Protein AF-A0A8T5PTK6-F1 (afdb_monomer)

Mean predicted aligned error: 6.15 Å

pLDDT: mean 90.26, std 5.85, range [68.0, 95.88]

Structure (mmCIF, N/CA/C/O backbone):
data_AF-A0A8T5PTK6-F1
#
_entry.id   AF-A0A8T5PTK6-F1
#
loop_
_atom_site.group_PDB
_atom_site.id
_atom_site.type_symbol
_atom_site.label_atom_id
_atom_site.label_alt_id
_atom_site.label_comp_id
_atom_site.label_asym_id
_atom_site.label_entity_id
_atom_site.label_seq_id
_atom_site.pdbx_P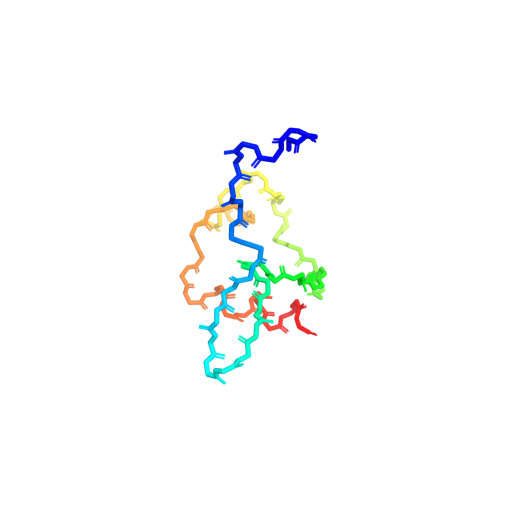DB_ins_code
_atom_site.Cartn_x
_atom_site.Cartn_y
_atom_site.Cartn_z
_atom_site.occupancy
_atom_site.B_iso_or_equiv
_atom_site.auth_seq_id
_atom_site.auth_comp_id
_atom_site.auth_asym_id
_atom_site.auth_atom_id
_atom_site.pdbx_PDB_model_num
ATOM 1 N N . ASP A 1 1 ? -8.483 15.069 21.034 1.00 68.00 1 ASP A N 1
ATOM 2 C CA . ASP A 1 1 ? -8.874 16.199 21.890 1.00 68.00 1 ASP A CA 1
ATOM 3 C C . ASP A 1 1 ? -8.795 15.738 23.339 1.00 68.00 1 ASP A C 1
ATOM 5 O O . ASP A 1 1 ? -9.436 14.745 23.664 1.00 68.00 1 ASP A O 1
ATOM 9 N N . SER A 1 2 ? -7.993 16.404 24.171 1.00 71.75 2 SER A N 1
ATOM 10 C CA . SER A 1 2 ? -7.919 16.157 25.621 1.00 71.75 2 SER A CA 1
ATOM 11 C C . SER A 1 2 ? -9.263 16.375 26.329 1.00 71.75 2 SER A C 1
ATOM 13 O O . SER A 1 2 ? -9.494 15.813 27.391 1.00 71.75 2 SER A O 1
ATOM 15 N N . LYS A 1 3 ? -10.172 17.132 25.705 1.00 83.44 3 LYS A N 1
ATOM 16 C CA . LYS A 1 3 ? -11.551 17.398 26.131 1.00 83.44 3 LYS A CA 1
ATOM 17 C C . LYS A 1 3 ? -12.574 16.427 25.525 1.00 83.44 3 LYS A C 1
ATOM 19 O O . LYS A 1 3 ? -13.765 16.580 25.769 1.00 83.44 3 LYS A O 1
ATOM 24 N N . GLY A 1 4 ? -12.143 15.455 24.711 1.00 80.50 4 GLY A N 1
ATOM 25 C CA . GLY A 1 4 ? -13.010 14.398 24.178 1.00 80.50 4 GLY A CA 1
ATOM 26 C C . GLY A 1 4 ? -14.155 14.855 23.260 1.00 80.50 4 GLY A C 1
ATOM 27 O O . GLY A 1 4 ? -15.053 14.059 23.004 1.00 80.50 4 GLY A O 1
ATOM 28 N N . LYS A 1 5 ? -14.141 16.088 22.728 1.00 81.56 5 LYS A N 1
ATOM 29 C CA . LYS A 1 5 ? -15.256 16.647 21.938 1.00 81.56 5 LYS A CA 1
ATOM 30 C C . LYS A 1 5 ? -15.492 15.924 20.611 1.00 81.56 5 LYS A C 1
ATOM 32 O O . LYS A 1 5 ? -16.597 15.959 20.081 1.00 81.56 5 LYS A O 1
ATOM 37 N N . ILE A 1 6 ? -14.466 15.269 20.064 1.00 82.81 6 ILE A N 1
ATOM 38 C CA . ILE A 1 6 ? -14.546 14.538 18.794 1.00 82.81 6 ILE A CA 1
ATOM 39 C C . ILE A 1 6 ? -14.444 13.035 19.062 1.00 82.81 6 ILE A C 1
ATOM 41 O O . ILE A 1 6 ? -13.419 12.537 19.534 1.00 82.81 6 ILE A O 1
ATOM 45 N N . LYS A 1 7 ? -15.500 12.296 18.705 1.00 75.88 7 LYS A N 1
ATOM 46 C CA . LYS A 1 7 ? -15.562 10.834 18.823 1.00 7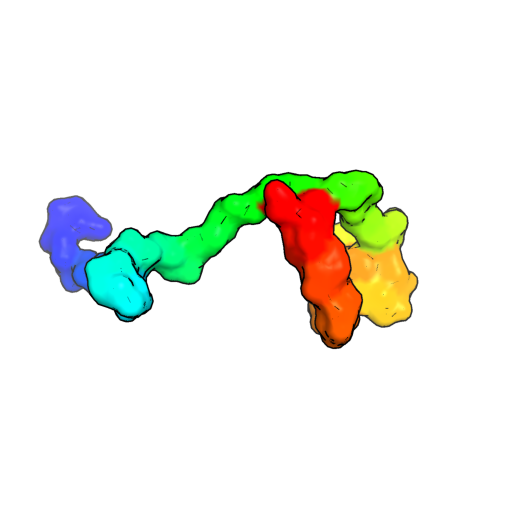5.88 7 LYS A CA 1
ATOM 47 C C . LYS A 1 7 ? -15.060 10.172 17.537 1.00 75.88 7 LYS A C 1
ATOM 49 O O . LYS A 1 7 ? -15.832 9.847 16.639 1.00 75.88 7 LYS A O 1
ATOM 54 N N . TYR A 1 8 ? -13.751 9.958 17.442 1.00 77.88 8 TYR A N 1
ATOM 55 C CA . TYR A 1 8 ? -13.159 9.236 16.313 1.00 77.88 8 TYR A CA 1
ATOM 56 C C . TYR A 1 8 ? -13.550 7.750 16.350 1.00 77.88 8 TYR A C 1
ATOM 58 O O . TYR A 1 8 ? -13.352 7.068 17.360 1.00 77.88 8 TYR A O 1
ATOM 66 N N . LYS A 1 9 ? -14.066 7.210 15.237 1.00 79.19 9 LYS A N 1
ATOM 67 C CA . LYS A 1 9 ? -14.292 5.763 15.084 1.00 79.19 9 LYS A CA 1
ATOM 68 C C . LYS A 1 9 ? -12.941 5.050 14.978 1.00 79.19 9 LYS A C 1
ATOM 7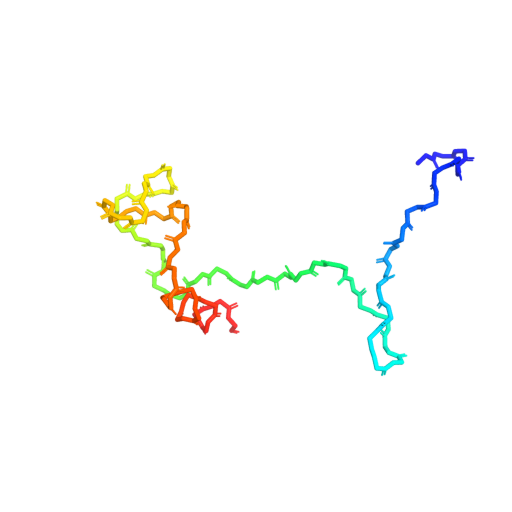0 O O . LYS A 1 9 ? -12.366 4.932 13.903 1.00 79.19 9 LYS A O 1
ATOM 75 N N . LYS A 1 10 ? -12.416 4.592 16.117 1.00 84.31 10 LYS A N 1
ATOM 76 C CA . LYS A 1 10 ? -11.106 3.922 16.201 1.00 84.31 10 LYS A CA 1
ATOM 77 C C . LYS A 1 10 ? -11.086 2.554 15.510 1.00 84.31 10 LYS A C 1
ATOM 79 O O . LYS A 1 10 ? -10.029 2.120 15.055 1.00 84.31 10 LYS A O 1
ATOM 84 N N . TYR A 1 11 ? -12.239 1.892 15.439 1.00 89.81 11 TYR A N 1
ATOM 85 C CA . TYR A 1 11 ? -12.385 0.566 14.854 1.00 89.81 11 TYR A CA 1
ATOM 86 C C . TYR A 1 11 ? -13.633 0.484 13.976 1.00 89.81 11 TYR A C 1
ATOM 88 O O . TYR A 1 11 ? -14.648 1.114 14.279 1.00 89.81 11 TYR A O 1
ATOM 96 N N . ILE A 1 12 ? -13.548 -0.327 12.926 1.00 90.75 12 ILE A N 1
ATOM 97 C CA . ILE A 1 12 ? -14.675 -0.795 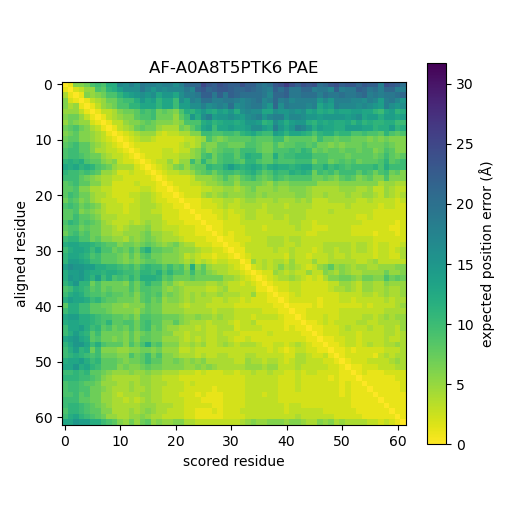12.122 1.00 90.75 12 ILE A CA 1
ATOM 98 C C . ILE A 1 12 ? -15.035 -2.215 12.567 1.00 90.75 12 ILE A C 1
ATOM 100 O O . ILE A 1 12 ? -14.146 -3.015 12.863 1.00 90.75 12 ILE A O 1
ATOM 104 N N . THR A 1 13 ? -16.326 -2.525 12.648 1.00 91.69 13 THR A N 1
ATOM 105 C CA . THR A 1 13 ? -16.789 -3.882 12.965 1.00 91.69 13 THR A CA 1
ATOM 106 C C . THR A 1 13 ? -17.032 -4.621 11.659 1.00 91.69 13 THR A C 1
ATOM 108 O O . THR A 1 13 ? -17.907 -4.229 10.893 1.00 91.69 13 THR A O 1
ATOM 111 N N . VAL A 1 14 ? -16.264 -5.678 11.405 1.00 89.88 14 VAL A N 1
ATOM 112 C CA . VAL A 1 14 ? -16.430 -6.559 10.240 1.00 89.88 14 VAL A CA 1
ATOM 113 C C . VAL A 1 14 ? -16.510 -7.988 10.757 1.00 89.88 14 VAL A C 1
ATOM 115 O O . VAL A 1 14 ? -15.612 -8.428 11.474 1.00 89.88 14 VAL A O 1
ATOM 118 N N . ASN A 1 15 ? -17.592 -8.703 10.441 1.00 90.06 15 ASN A N 1
ATOM 119 C CA . ASN A 1 15 ? -17.833 -10.086 10.881 1.00 90.06 15 ASN A CA 1
ATOM 120 C C . ASN A 1 15 ? -17.633 -10.285 12.401 1.00 90.06 15 ASN A C 1
ATOM 122 O O . ASN A 1 15 ? -16.957 -11.212 12.839 1.00 90.06 15 ASN A O 1
ATOM 126 N N . GLY A 1 16 ? -18.141 -9.347 13.210 1.00 90.75 16 GLY A N 1
ATOM 127 C CA . GLY A 1 16 ? -18.016 -9.369 14.676 1.00 90.75 16 GLY A CA 1
ATOM 128 C C . GLY A 1 16 ? -16.639 -8.974 15.232 1.00 90.75 16 GLY A C 1
ATOM 129 O O . GLY A 1 16 ? -16.486 -8.853 16.446 1.00 90.75 16 GLY A O 1
ATOM 130 N N . LYS A 1 17 ? -15.638 -8.712 14.381 1.00 90.62 17 LYS A N 1
ATOM 131 C CA . LYS A 1 17 ? -14.278 -8.327 14.793 1.00 90.62 17 LYS A CA 1
ATOM 132 C C . LYS A 1 17 ? -14.060 -6.821 14.659 1.00 90.62 17 LYS A C 1
ATOM 134 O O . LYS A 1 17 ? -14.430 -6.214 13.655 1.00 90.62 17 LYS A O 1
ATOM 139 N N . LYS A 1 18 ? -13.414 -6.218 15.663 1.00 91.88 18 LYS A N 1
ATOM 140 C CA . LYS A 1 18 ? -13.001 -4.805 15.652 1.00 91.88 18 LYS A CA 1
ATOM 141 C C . LYS A 1 18 ? -11.662 -4.666 14.923 1.00 91.88 18 LYS A C 1
ATOM 143 O O . LYS A 1 18 ? -10.626 -5.049 15.459 1.00 91.88 18 LYS A O 1
ATOM 148 N N . LEU A 1 19 ? -11.674 -4.098 13.722 1.00 91.56 19 LEU A N 1
ATOM 149 C CA . LEU A 1 19 ? -10.483 -3.861 12.900 1.00 91.56 19 LEU A CA 1
ATOM 150 C C . LEU A 1 19 ? -10.121 -2.378 12.885 1.00 91.56 19 LEU A C 1
ATOM 152 O O . LEU A 1 19 ? -10.995 -1.516 12.949 1.00 91.56 19 LEU A O 1
ATOM 156 N N . LYS A 1 20 ? -8.827 -2.057 12.797 1.00 91.06 20 LYS A N 1
ATOM 157 C CA . LYS A 1 20 ? -8.406 -0.675 12.523 1.00 91.06 20 LYS A CA 1
ATOM 158 C C . LYS A 1 20 ? -8.800 -0.319 11.080 1.00 91.06 20 LYS A C 1
ATOM 160 O O . LYS A 1 20 ? -8.739 -1.194 10.222 1.00 91.06 20 LYS A O 1
ATOM 165 N N . PRO A 1 21 ? -9.154 0.942 10.785 1.00 91.31 21 PRO A N 1
ATOM 166 C CA . PRO A 1 21 ? -9.595 1.352 9.447 1.00 91.31 21 PRO A CA 1
ATOM 167 C C . PRO A 1 21 ? -8.463 1.401 8.405 1.00 91.31 21 PRO A C 1
ATOM 169 O O . PRO A 1 21 ? -8.691 1.798 7.269 1.00 91.31 21 PRO A O 1
ATOM 172 N N . TYR A 1 22 ? -7.239 1.041 8.786 1.00 90.94 22 TYR A N 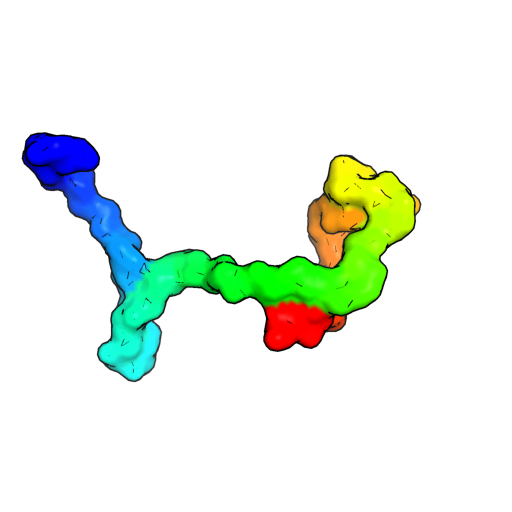1
ATOM 173 C CA . TYR A 1 22 ? -6.069 1.035 7.921 1.00 90.94 22 TYR A CA 1
ATOM 174 C C . TYR A 1 22 ? -5.264 -0.245 8.141 1.00 90.94 22 TYR A C 1
ATOM 176 O O . TYR A 1 22 ? -5.193 -0.777 9.256 1.00 90.94 22 TYR A O 1
ATOM 184 N N . PHE A 1 23 ? -4.605 -0.696 7.079 1.00 92.00 23 PHE A N 1
ATOM 185 C CA . PHE A 1 23 ? -3.665 -1.808 7.120 1.00 92.00 23 PHE A CA 1
ATOM 186 C C . PHE A 1 23 ? -2.236 -1.273 7.179 1.00 92.00 23 PHE A C 1
ATOM 188 O O . PHE A 1 23 ? -1.907 -0.277 6.537 1.00 92.00 23 PHE A O 1
ATOM 195 N N . ARG A 1 24 ? -1.384 -1.927 7.972 1.00 94.38 24 ARG A N 1
ATOM 196 C CA . ARG A 1 24 ? 0.064 -1.703 7.933 1.00 94.38 24 ARG A CA 1
ATOM 197 C C . ARG A 1 24 ? 0.643 -2.773 7.024 1.00 94.38 24 ARG A C 1
ATOM 199 O O . ARG A 1 24 ? 0.626 -3.941 7.393 1.00 94.38 24 ARG A O 1
ATOM 206 N N . LEU A 1 25 ? 1.076 -2.368 5.842 1.00 95.31 25 LEU A N 1
ATOM 207 C CA . LEU A 1 25 ? 1.697 -3.262 4.878 1.00 95.31 25 LEU A CA 1
ATOM 208 C C . LEU A 1 25 ? 3.219 -3.217 5.029 1.00 95.31 25 LEU A C 1
ATOM 210 O O . LEU A 1 25 ? 3.768 -2.188 5.432 1.00 95.31 25 LEU A O 1
ATOM 214 N N . SER A 1 26 ? 3.890 -4.323 4.711 1.00 95.75 26 SER A N 1
ATOM 215 C CA . SER A 1 26 ? 5.351 -4.346 4.616 1.00 95.75 26 SER A CA 1
ATOM 216 C C . SER A 1 26 ? 5.803 -3.638 3.326 1.00 95.75 26 SER A C 1
ATOM 218 O O . SER A 1 26 ? 5.007 -3.494 2.392 1.00 95.75 26 SER A O 1
ATOM 220 N N . PRO A 1 27 ? 7.045 -3.126 3.244 1.00 94.25 27 PRO A N 1
ATOM 221 C CA . PRO A 1 27 ? 7.555 -2.592 1.986 1.00 94.25 27 PRO A CA 1
ATOM 222 C C . PRO A 1 27 ? 7.529 -3.679 0.898 1.00 94.25 27 PRO A C 1
ATOM 224 O O . PRO A 1 27 ? 7.742 -4.854 1.196 1.00 94.25 27 PRO A O 1
ATOM 227 N N . PRO A 1 28 ? 7.284 -3.316 -0.372 1.00 95.19 28 PRO A N 1
ATOM 228 C CA . PRO A 1 28 ? 7.166 -4.305 -1.430 1.00 95.19 28 PRO A CA 1
ATOM 229 C C . PRO A 1 28 ? 8.507 -5.005 -1.645 1.00 95.19 28 PRO A C 1
ATOM 231 O O . PRO A 1 28 ? 9.532 -4.354 -1.870 1.00 95.19 28 PRO A O 1
ATOM 234 N N . ARG A 1 29 ? 8.501 -6.339 -1.653 1.00 94.69 29 ARG A N 1
ATOM 235 C CA . ARG A 1 29 ? 9.672 -7.131 -2.048 1.00 94.69 29 ARG A CA 1
ATOM 236 C C . ARG A 1 29 ? 10.124 -6.726 -3.460 1.00 94.69 29 ARG A C 1
ATOM 238 O O . ARG A 1 29 ? 9.307 -6.618 -4.378 1.00 94.69 29 ARG A O 1
ATOM 245 N N . GLY A 1 30 ? 11.420 -6.449 -3.618 1.00 91.56 30 GLY A N 1
ATOM 246 C CA . GLY A 1 30 ? 12.014 -5.944 -4.866 1.00 91.56 30 GLY A CA 1
ATOM 247 C C . GLY A 1 30 ? 11.824 -4.441 -5.126 1.00 91.56 30 GLY A C 1
ATOM 248 O O . GLY A 1 30 ? 12.264 -3.950 -6.160 1.00 91.56 30 GLY A O 1
ATOM 249 N N . GLY A 1 31 ? 11.198 -3.703 -4.203 1.00 91.19 31 GLY A N 1
ATOM 250 C CA . GLY A 1 31 ? 11.034 -2.254 -4.293 1.00 91.19 31 GLY A CA 1
ATOM 251 C C . GLY A 1 31 ? 9.910 -1.790 -5.225 1.00 91.19 31 GLY A C 1
ATOM 252 O O . GLY A 1 31 ? 9.068 -2.566 -5.692 1.00 91.19 31 GLY A O 1
ATOM 253 N N . PHE A 1 32 ? 9.873 -0.479 -5.453 1.00 91.19 32 PHE A N 1
ATOM 254 C CA . PHE A 1 32 ? 8.943 0.171 -6.377 1.00 91.19 32 PHE A CA 1
ATOM 255 C C . PHE A 1 32 ? 9.519 0.253 -7.797 1.00 91.19 32 PHE A C 1
ATOM 257 O O . PHE A 1 32 ? 10.634 -0.181 -8.079 1.00 91.19 32 PHE A O 1
ATOM 264 N N . GLU A 1 33 ? 8.735 0.811 -8.708 1.00 91.00 33 GLU A N 1
ATOM 265 C CA . GLU A 1 33 ? 9.109 1.023 -10.097 1.00 91.00 33 GLU A CA 1
ATOM 266 C C . GLU A 1 33 ? 10.319 1.966 -10.232 1.00 91.00 33 GLU A C 1
ATOM 268 O O . GLU A 1 33 ? 10.471 2.944 -9.493 1.00 91.00 33 GLU A O 1
ATOM 273 N N . ARG A 1 34 ? 11.179 1.694 -11.223 1.00 88.56 34 ARG A N 1
ATOM 274 C CA . ARG A 1 34 ? 12.506 2.322 -11.349 1.00 88.56 34 ARG A CA 1
ATOM 275 C C . ARG A 1 34 ? 12.487 3.837 -11.562 1.00 88.56 34 ARG A C 1
ATOM 277 O O . ARG A 1 34 ? 13.435 4.497 -11.159 1.00 88.56 34 ARG A O 1
ATOM 284 N N . LYS A 1 35 ? 11.437 4.414 -12.163 1.00 88.94 35 LYS A N 1
ATOM 285 C CA . LYS A 1 35 ? 11.371 5.873 -12.390 1.00 88.94 35 LYS A CA 1
ATOM 286 C 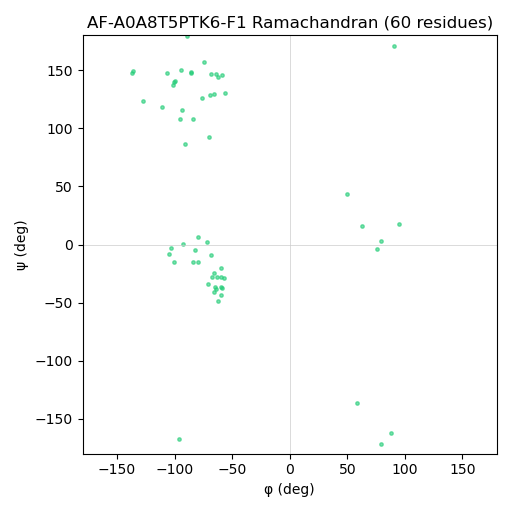C . LYS A 1 35 ? 10.953 6.669 -11.150 1.00 88.94 35 LYS A C 1
ATOM 288 O O . LYS A 1 35 ? 10.773 7.878 -11.248 1.00 88.94 35 LYS A O 1
ATOM 293 N N . GLY A 1 36 ? 10.813 6.033 -9.989 1.00 86.94 36 GLY A N 1
ATOM 294 C CA . GLY A 1 36 ? 10.648 6.717 -8.709 1.00 86.94 36 GLY A CA 1
ATOM 295 C C . GLY A 1 36 ? 9.201 6.995 -8.300 1.00 86.94 36 GLY A C 1
ATOM 296 O O . GLY A 1 36 ? 8.245 6.806 -9.055 1.00 86.94 36 GLY A O 1
ATOM 297 N N . VAL A 1 37 ? 9.056 7.451 -7.051 1.00 89.12 37 VAL A N 1
ATOM 298 C CA . VAL A 1 37 ? 7.770 7.493 -6.332 1.00 89.12 37 VAL A CA 1
ATOM 299 C C . VAL A 1 37 ? 6.812 8.553 -6.869 1.00 89.12 37 VAL A C 1
ATOM 301 O O . VAL A 1 37 ? 5.608 8.334 -6.872 1.00 89.12 37 VAL A O 1
ATOM 304 N N . LYS A 1 38 ? 7.331 9.690 -7.342 1.00 91.88 38 LYS A N 1
ATOM 305 C CA . LYS A 1 38 ? 6.512 10.831 -7.787 1.00 91.88 38 LYS A CA 1
ATOM 306 C C . LYS A 1 38 ? 6.012 10.704 -9.231 1.00 91.88 38 LYS A C 1
ATOM 308 O O . LYS A 1 38 ? 5.106 11.429 -9.623 1.00 91.88 38 LYS A O 1
ATOM 313 N N . ASN A 1 39 ? 6.591 9.796 -10.017 1.00 93.50 39 ASN A N 1
ATOM 314 C CA . ASN A 1 39 ? 6.255 9.634 -11.429 1.00 93.50 39 ASN A CA 1
ATOM 315 C C . ASN A 1 39 ? 5.053 8.709 -11.621 1.00 93.50 39 ASN A C 1
ATOM 317 O O . ASN A 1 39 ? 4.866 7.755 -10.866 1.00 93.50 39 ASN A O 1
ATOM 321 N N . SER A 1 40 ? 4.256 8.978 -12.658 1.00 93.38 40 SER A N 1
ATOM 322 C CA . SER A 1 40 ? 3.050 8.197 -12.937 1.00 93.38 40 SER A CA 1
ATOM 323 C C . SER A 1 40 ? 3.372 6.742 -13.292 1.00 93.38 40 SER A C 1
ATOM 325 O O . SER A 1 40 ? 4.371 6.455 -13.959 1.00 93.38 40 SER A O 1
ATOM 327 N N . PHE A 1 41 ? 2.484 5.825 -12.911 1.00 93.44 41 PHE A N 1
ATOM 328 C CA . PHE A 1 41 ? 2.602 4.408 -13.245 1.00 93.44 41 PHE A CA 1
ATOM 329 C C . PHE A 1 41 ? 2.633 4.160 -14.755 1.00 93.44 41 PHE A C 1
ATOM 331 O O . PHE A 1 41 ? 3.426 3.350 -15.230 1.00 93.44 41 PHE A O 1
ATOM 338 N N . LYS A 1 42 ? 1.847 4.925 -15.529 1.00 91.12 42 LYS A N 1
ATOM 339 C CA . LYS A 1 42 ? 1.840 4.858 -17.001 1.00 91.12 42 LYS A CA 1
ATOM 340 C C . LYS A 1 42 ? 3.211 5.172 -17.601 1.00 91.12 42 LYS A C 1
ATOM 342 O O . LYS A 1 42 ? 3.611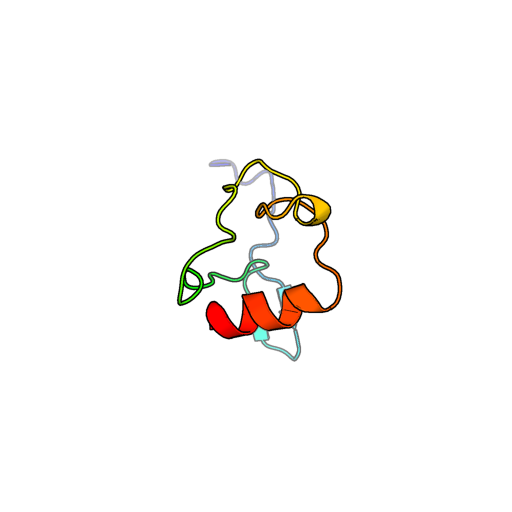 4.548 -18.574 1.00 91.12 42 LYS A O 1
ATOM 347 N N . SER A 1 43 ? 3.945 6.108 -17.003 1.00 91.69 43 SER A N 1
ATOM 348 C CA . SER A 1 43 ? 5.294 6.470 -17.440 1.00 91.69 43 SER A CA 1
ATOM 349 C C . SER A 1 43 ? 6.374 5.524 -16.907 1.00 91.69 43 SER A C 1
ATOM 351 O O . SER A 1 43 ? 7.527 5.699 -17.292 1.00 91.69 43 SER A O 1
ATOM 353 N N . GLY A 1 44 ? 6.038 4.550 -16.048 1.00 90.25 44 GLY A N 1
ATOM 354 C CA . GLY A 1 44 ? 6.968 3.617 -15.397 1.00 90.25 44 GLY A CA 1
ATOM 355 C C . GLY A 1 44 ? 7.440 4.034 -13.995 1.00 90.25 44 GLY A C 1
ATOM 356 O O . GLY A 1 44 ? 8.476 3.549 -13.540 1.00 90.25 44 GLY A O 1
ATOM 357 N N . GLY A 1 45 ? 6.742 4.969 -13.341 1.00 93.38 45 GLY A N 1
ATOM 358 C CA . GLY A 1 45 ? 6.933 5.342 -11.932 1.00 93.38 45 GLY A CA 1
ATOM 359 C C . GLY A 1 45 ? 5.953 4.634 -10.989 1.00 93.38 45 GLY A C 1
ATOM 360 O O . GLY A 1 45 ? 5.282 3.684 -11.386 1.00 93.38 45 GLY A O 1
ATOM 361 N N . ALA A 1 46 ? 5.864 5.079 -9.733 1.00 93.88 46 ALA A N 1
ATOM 362 C C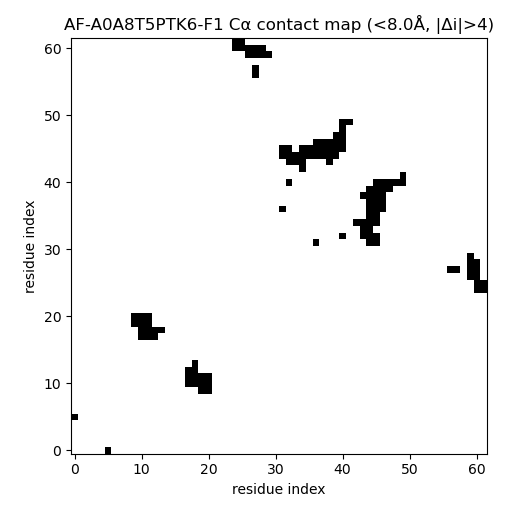A . ALA A 1 46 ? 5.057 4.402 -8.712 1.00 93.88 46 ALA A CA 1
ATOM 363 C C . ALA A 1 46 ? 3.684 5.044 -8.422 1.00 93.88 46 ALA A C 1
ATOM 365 O O . ALA A 1 46 ? 2.847 4.404 -7.777 1.00 93.88 46 ALA A O 1
ATOM 366 N N . ALA A 1 47 ? 3.442 6.282 -8.859 1.00 93.38 47 ALA A N 1
ATOM 367 C CA . ALA A 1 47 ? 2.261 7.056 -8.480 1.00 93.38 47 ALA A CA 1
ATOM 368 C C . ALA A 1 47 ? 1.033 6.774 -9.360 1.00 93.38 47 ALA A C 1
ATOM 370 O O . ALA A 1 47 ? 1.132 6.557 -10.569 1.00 93.38 47 ALA A O 1
ATOM 371 N N . GLY A 1 48 ? -0.152 6.884 -8.759 1.00 93.19 48 GLY A N 1
ATOM 372 C CA . GLY A 1 48 ? -1.433 6.853 -9.463 1.00 93.19 48 GLY A CA 1
ATOM 373 C C . GLY A 1 48 ? -2.020 5.455 -9.665 1.00 93.19 48 GLY A C 1
ATOM 374 O O . GLY A 1 48 ? -1.680 4.494 -8.973 1.00 93.19 48 GLY A O 1
ATOM 375 N N . TYR A 1 49 ? -2.966 5.363 -10.600 1.00 94.69 49 TYR A N 1
ATOM 376 C CA . TYR A 1 49 ? -3.753 4.156 -10.840 1.00 94.69 49 TYR A CA 1
ATOM 377 C C . TYR A 1 49 ? -2.955 3.081 -11.592 1.00 94.69 49 TYR A C 1
ATOM 379 O O . TYR A 1 49 ? -2.419 3.334 -12.672 1.00 94.69 49 TYR A O 1
ATOM 387 N N . ARG A 1 50 ? -2.912 1.866 -11.024 1.00 93.12 50 ARG A N 1
ATOM 388 C CA . ARG A 1 50 ? -2.170 0.707 -11.563 1.00 93.12 50 ARG A CA 1
ATOM 389 C C . ARG A 1 50 ? -3.053 -0.360 -12.220 1.00 93.12 50 ARG A C 1
ATOM 391 O O . ARG A 1 50 ? -2.527 -1.302 -12.809 1.00 93.12 50 ARG A O 1
ATOM 398 N N . GLY A 1 51 ? -4.377 -0.246 -12.100 1.00 93.12 51 GLY A N 1
ATOM 399 C CA . GLY A 1 51 ? -5.314 -1.271 -12.568 1.00 93.12 51 GLY A CA 1
ATOM 400 C C . GLY A 1 51 ? -5.075 -2.633 -11.911 1.00 93.12 51 GLY A C 1
ATOM 401 O O . GLY A 1 51 ? -4.818 -2.719 -10.709 1.00 93.12 51 GLY A O 1
ATOM 402 N N . SER A 1 52 ? -5.114 -3.695 -12.715 1.00 93.00 52 SER A N 1
ATOM 403 C CA . SER A 1 52 ? -4.900 -5.084 -12.281 1.00 93.00 52 SER A CA 1
ATOM 404 C C . SER A 1 52 ? -3.548 -5.318 -11.594 1.00 93.00 52 SER A C 1
ATOM 406 O O . SER A 1 52 ? -3.459 -6.136 -10.677 1.00 93.00 52 SER A O 1
ATOM 408 N N . LYS A 1 53 ? -2.515 -4.537 -11.945 1.00 93.31 53 LYS A N 1
ATOM 409 C CA . LYS A 1 53 ? -1.167 -4.631 -11.355 1.00 93.31 53 LYS A CA 1
ATOM 410 C C . LYS A 1 53 ? -1.102 -4.196 -9.884 1.00 93.31 53 LYS A C 1
ATOM 412 O O . LYS A 1 53 ? -0.086 -4.402 -9.223 1.00 93.31 53 LYS A O 1
ATOM 417 N N . MET A 1 54 ? -2.176 -3.621 -9.330 1.00 94.56 54 MET A N 1
ATOM 418 C CA . MET A 1 54 ? -2.253 -3.323 -7.895 1.00 94.56 54 MET A CA 1
ATOM 419 C C . MET A 1 54 ? -2.225 -4.600 -7.044 1.00 94.56 54 MET A C 1
ATOM 421 O O . MET A 1 54 ? -1.555 -4.639 -6.014 1.00 94.56 54 MET A O 1
ATOM 425 N N . ASN A 1 55 ? -2.888 -5.668 -7.496 1.00 95.31 55 ASN A N 1
ATOM 426 C CA . ASN A 1 55 ? -2.936 -6.934 -6.761 1.00 95.31 55 ASN A CA 1
ATOM 427 C C . ASN A 1 55 ? -1.550 -7.584 -6.654 1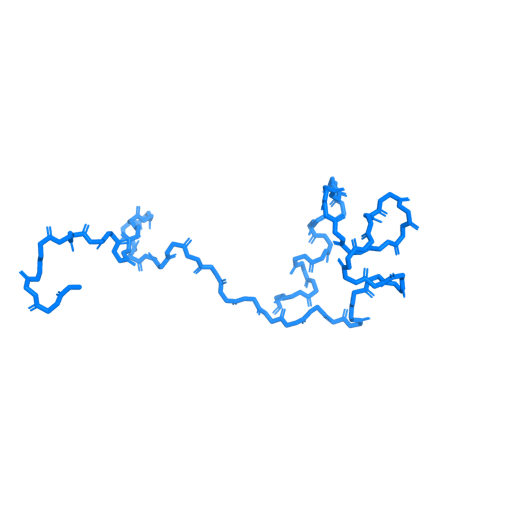.00 95.31 55 ASN A C 1
ATOM 429 O O . ASN A 1 55 ? -1.206 -8.151 -5.620 1.00 95.31 55 ASN A O 1
ATOM 433 N N . GLU A 1 56 ? -0.732 -7.466 -7.700 1.00 94.44 56 GLU A N 1
ATOM 434 C CA . GLU A 1 56 ? 0.658 -7.932 -7.697 1.00 94.44 56 GLU A CA 1
ATOM 435 C C . GLU A 1 56 ? 1.521 -7.140 -6.709 1.00 94.44 56 GLU A C 1
ATOM 437 O O . GLU A 1 56 ? 2.327 -7.728 -5.992 1.00 94.44 56 GLU A O 1
ATOM 442 N N . LEU A 1 57 ? 1.338 -5.816 -6.617 1.00 94.31 57 LEU A N 1
ATOM 443 C CA . LEU A 1 57 ? 2.030 -4.997 -5.618 1.00 94.31 57 LEU A CA 1
ATOM 444 C C . LEU A 1 57 ? 1.653 -5.418 -4.195 1.00 94.31 57 LEU A C 1
ATOM 446 O O . LEU A 1 57 ? 2.542 -5.621 -3.373 1.00 94.31 57 LEU A O 1
ATOM 450 N N . ILE A 1 58 ? 0.355 -5.572 -3.918 1.00 94.94 58 ILE A N 1
ATOM 451 C CA . ILE A 1 58 ? -0.138 -5.951 -2.588 1.00 94.94 58 ILE A CA 1
ATOM 452 C C . ILE A 1 58 ? 0.436 -7.308 -2.174 1.00 94.94 58 ILE A C 1
ATOM 454 O O . ILE A 1 58 ? 0.927 -7.436 -1.059 1.00 94.94 58 ILE A O 1
ATOM 458 N N . LYS A 1 59 ? 0.472 -8.293 -3.080 1.00 95.25 59 LYS A N 1
ATOM 459 C CA . LYS A 1 59 ? 1.091 -9.603 -2.810 1.00 95.25 59 LYS A CA 1
ATOM 460 C C . LYS A 1 59 ? 2.578 -9.513 -2.455 1.00 95.25 59 LYS A C 1
ATOM 462 O O . LYS A 1 59 ? 3.065 -10.368 -1.732 1.00 95.25 59 LYS A O 1
ATOM 467 N N . ARG A 1 60 ? 3.303 -8.497 -2.939 1.00 95.38 60 ARG A N 1
ATOM 468 C CA . ARG A 1 60 ? 4.711 -8.256 -2.565 1.00 95.38 60 ARG A CA 1
ATOM 469 C C . ARG A 1 60 ? 4.871 -7.565 -1.210 1.00 95.38 60 ARG A C 1
ATOM 471 O O . ARG A 1 60 ? 5.990 -7.524 -0.711 1.00 95.38 60 ARG A O 1
ATOM 478 N N . MET A 1 61 ? 3.801 -6.984 -0.668 1.00 95.88 61 MET A N 1
ATOM 479 C CA . MET A 1 61 ? 3.768 -6.247 0.601 1.00 95.88 61 MET A CA 1
ATOM 480 C C . MET A 1 61 ? 3.153 -7.058 1.759 1.00 95.88 61 MET A C 1
ATOM 482 O O . MET A 1 61 ? 3.093 -6.567 2.893 1.00 95.88 61 MET A O 1
ATOM 486 N N . ILE A 1 62 ? 2.682 -8.273 1.476 1.00 93.75 62 ILE A N 1
ATOM 487 C CA . ILE A 1 62 ? 2.227 -9.273 2.451 1.00 93.75 62 ILE A CA 1
ATOM 488 C C . ILE A 1 62 ? 3.388 -10.235 2.721 1.00 93.75 62 ILE A C 1
ATOM 490 O O . ILE A 1 62 ? 3.616 -10.540 3.908 1.00 93.75 62 ILE A O 1
#

Sequence (62 aa):
DSKGKIKYKKYITVNGKKLKPYFRLSPPRGGFERKGVKNSFKSGGAAGYRGSKMNELIKRMI

Solvent-accessible surface area (backbone atoms only — not comparable to full-atom values): 4020 Å² total; per-residue (Å²): 107,101,81,58,83,69,85,76,82,72,53,44,78,56,96,90,38,80,37,60,89,68,83,88,69,52,76,41,64,91,57,76,41,87,65,34,68,88,31,44,36,89,82,44,14,54,26,78,82,58,70,80,57,45,60,60,49,51,65,37,19,108

Radius of gyration: 17.07 Å; Cα contacts (8 Å, |Δi|>4): 62; chains: 1; bounding box: 30×28×44 Å

Secondary structure (DSSP, 8-state):
-TT--S-----EEETTEEE-SS--PPPPTT-S-TT-TTSBGGGTSSBS--TTHHHHHHHHH-

Nearest PDB structures (foldseek):
  8p8u-assembly1_LK  TM=9.014E-01  e=5.531E-02  Saccharomyces cerevisiae
  6uz7-assembly1_AF  TM=8.905E-01  e=7.255E-02  Kluyveromyces lactis
  8v84-assembly1_F  TM=9.083E-01  e=1.090E-01  Saccharomyces cerevisiae BY4741
  6c0f-assembly1_F  TM=8.591E-01  e=1.637E-01  Saccharomyces cerevisiae BY4741
  6hd7-assembly1_J  TM=8.521E-01  e=4.845E-01  Saccharomyces cerevisiae

Foldseek 3Di:
DVVCPDDDQQFDQDPNDTHGPDDDWAAFVVHFFPVEAPDDVVVRYHDDDDPPCVVVRRVRRD